Protein AF-X0V9U6-F1 (afdb_monomer_lite)

pLDDT: mean 96.22, std 2.09, range [87.25, 98.38]

Secondary structure (DSSP, 8-state):
----EEEEEEETTEEEEEEE--SS-------TTSSTT-

Structure (mmCIF, N/CA/C/O backbone):
data_AF-X0V9U6-F1
#
_entry.id   AF-X0V9U6-F1
#
loop_
_atom_site.group_PDB
_atom_site.id
_atom_site.type_symbol
_atom_site.label_atom_id
_atom_site.label_alt_id
_atom_site.label_comp_id
_atom_site.label_asym_id
_atom_site.label_entity_id
_atom_site.label_seq_id
_atom_site.pdbx_PDB_ins_code
_atom_site.Cartn_x
_atom_site.Cartn_y
_atom_site.Cartn_z
_atom_site.occupancy
_atom_site.B_iso_or_equiv
_atom_site.auth_seq_id
_atom_site.auth_comp_id
_atom_si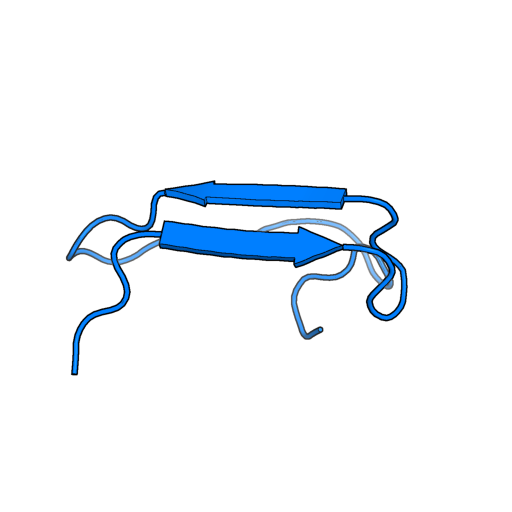te.auth_asym_id
_atom_site.auth_atom_id
_atom_site.pdbx_PDB_model_num
ATOM 1 N N . MET A 1 1 ? -4.836 -9.237 15.787 1.00 87.25 1 MET A N 1
ATOM 2 C CA . MET A 1 1 ? -4.420 -7.885 15.349 1.00 87.25 1 MET A CA 1
ATOM 3 C C . MET A 1 1 ? -5.260 -7.514 14.131 1.00 87.25 1 MET A C 1
ATOM 5 O O . MET A 1 1 ? -5.404 -8.376 13.277 1.00 87.25 1 MET A O 1
ATOM 9 N N . HIS A 1 2 ? -5.843 -6.311 14.072 1.00 93.94 2 HIS A N 1
ATOM 10 C CA . HIS A 1 2 ? -6.666 -5.819 12.953 1.00 93.94 2 HIS A CA 1
ATOM 11 C C . HIS A 1 2 ? -6.249 -4.382 12.627 1.00 93.94 2 HIS A C 1
ATOM 13 O O . HIS A 1 2 ? -6.226 -3.547 13.531 1.00 93.94 2 HIS A O 1
ATOM 19 N N . ILE A 1 3 ? -5.908 -4.111 11.367 1.00 96.00 3 ILE A N 1
ATOM 20 C CA . ILE A 1 3 ? -5.571 -2.767 10.889 1.00 96.00 3 ILE A CA 1
ATOM 21 C C . ILE A 1 3 ? -6.803 -2.240 10.166 1.00 96.00 3 ILE A C 1
ATOM 23 O O . ILE A 1 3 ? -7.202 -2.818 9.165 1.00 96.00 3 ILE A O 1
ATOM 27 N N . ALA A 1 4 ? -7.402 -1.175 10.691 1.00 97.56 4 ALA A N 1
ATOM 28 C CA . ALA A 1 4 ? -8.572 -0.544 10.079 1.00 97.56 4 ALA A CA 1
ATOM 29 C C . ALA A 1 4 ? -8.187 0.548 9.071 1.00 97.56 4 ALA A C 1
ATOM 31 O O . ALA A 1 4 ? -8.937 0.819 8.142 1.00 97.56 4 ALA A O 1
ATOM 32 N N . HIS A 1 5 ? -7.026 1.173 9.265 1.00 97.94 5 HIS A N 1
ATOM 33 C CA . HIS A 1 5 ? -6.586 2.323 8.492 1.00 97.94 5 HIS A CA 1
ATOM 34 C C . HIS A 1 5 ? -5.056 2.345 8.388 1.00 97.94 5 HIS A C 1
ATOM 36 O O . HIS A 1 5 ? -4.360 2.064 9.370 1.00 97.94 5 HIS A O 1
ATOM 42 N N . LEU A 1 6 ? -4.548 2.669 7.201 1.00 97.31 6 LEU A N 1
ATOM 43 C CA . LEU A 1 6 ? -3.132 2.791 6.876 1.00 97.31 6 LEU A CA 1
ATOM 44 C C . LEU A 1 6 ? -2.864 4.176 6.279 1.00 97.31 6 LEU A C 1
ATOM 46 O O . LEU A 1 6 ? -3.340 4.482 5.187 1.00 97.31 6 LEU A O 1
ATOM 50 N N . SER A 1 7 ? -2.035 4.958 6.972 1.00 98.31 7 SER A N 1
ATOM 51 C CA . SER A 1 7 ? -1.509 6.237 6.493 1.00 98.31 7 SER A CA 1
ATOM 52 C C . SER A 1 7 ? 0.006 6.137 6.338 1.00 98.31 7 SER A C 1
ATOM 54 O O . SER A 1 7 ? 0.710 5.737 7.270 1.00 98.31 7 SER A O 1
ATOM 56 N N . LEU A 1 8 ? 0.513 6.486 5.156 1.00 98.19 8 LEU A N 1
ATOM 57 C CA . LEU A 1 8 ? 1.944 6.578 4.863 1.00 98.19 8 LEU A CA 1
ATOM 58 C C . LEU A 1 8 ? 2.253 7.970 4.314 1.00 98.19 8 LEU A C 1
ATOM 60 O O . LEU A 1 8 ? 1.516 8.505 3.489 1.00 98.19 8 LEU A O 1
ATOM 64 N N . THR A 1 9 ? 3.369 8.556 4.738 1.00 98.38 9 THR A N 1
ATOM 65 C CA . THR A 1 9 ? 3.878 9.826 4.201 1.00 98.38 9 THR A CA 1
ATOM 66 C C . THR A 1 9 ? 5.381 9.700 3.979 1.00 98.38 9 THR A C 1
ATOM 68 O O . THR A 1 9 ? 6.092 9.258 4.880 1.00 98.38 9 THR A O 1
ATOM 71 N N . ASN A 1 10 ? 5.859 10.089 2.793 1.00 97.94 10 ASN A N 1
ATOM 72 C CA . ASN A 1 10 ? 7.269 10.014 2.382 1.00 97.94 10 ASN A CA 1
ATOM 73 C C . ASN A 1 10 ? 7.910 8.635 2.612 1.00 97.94 10 ASN A C 1
ATOM 75 O O . ASN A 1 10 ? 9.009 8.521 3.159 1.00 97.94 10 ASN A O 1
ATOM 79 N N . PHE A 1 11 ? 7.214 7.575 2.199 1.00 97.94 11 PHE A N 1
ATOM 80 C CA . PHE 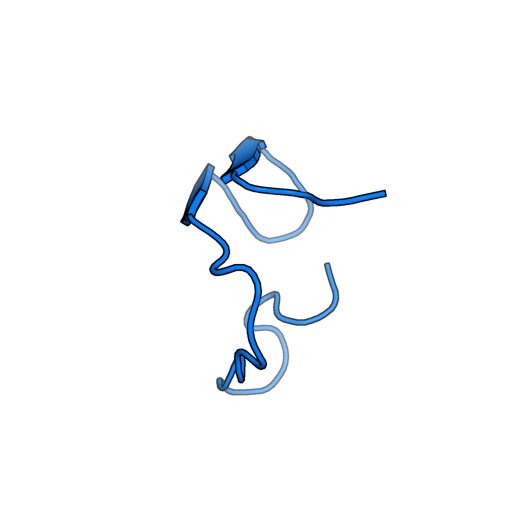A 1 11 ? 7.653 6.199 2.401 1.00 97.94 11 PHE A CA 1
ATOM 81 C C . PHE A 1 11 ? 7.822 5.465 1.071 1.00 97.94 11 PHE A C 1
ATOM 83 O O . PHE A 1 11 ? 6.858 5.222 0.343 1.00 97.94 11 PHE A O 1
ATOM 90 N N . ARG A 1 12 ? 9.071 5.078 0.772 1.00 96.31 12 ARG A N 1
ATOM 91 C CA . ARG A 1 12 ? 9.482 4.479 -0.508 1.00 96.31 12 ARG A CA 1
ATOM 92 C C . ARG A 1 12 ? 8.990 5.327 -1.687 1.00 96.31 12 ARG A C 1
ATOM 94 O O . ARG A 1 12 ? 9.450 6.450 -1.842 1.00 96.31 12 ARG A O 1
ATOM 101 N N . ASN A 1 13 ? 8.095 4.797 -2.518 1.00 94.75 13 ASN A N 1
ATOM 102 C CA . ASN A 1 13 ? 7.556 5.499 -3.682 1.00 94.75 13 ASN A CA 1
ATOM 103 C C . ASN A 1 13 ? 6.212 6.210 -3.400 1.00 94.75 13 ASN A C 1
ATOM 105 O O . ASN A 1 13 ? 5.601 6.704 -4.342 1.00 94.75 13 ASN A O 1
ATOM 109 N N . TYR A 1 14 ? 5.752 6.270 -2.143 1.00 96.62 14 TYR A N 1
ATOM 110 C CA . TYR A 1 14 ? 4.573 7.044 -1.747 1.00 96.62 14 TYR A CA 1
ATOM 111 C C . TYR A 1 14 ? 4.976 8.402 -1.165 1.00 96.62 14 TYR A C 1
ATOM 113 O O . TYR A 1 14 ? 5.571 8.468 -0.086 1.00 96.62 14 TYR A O 1
AT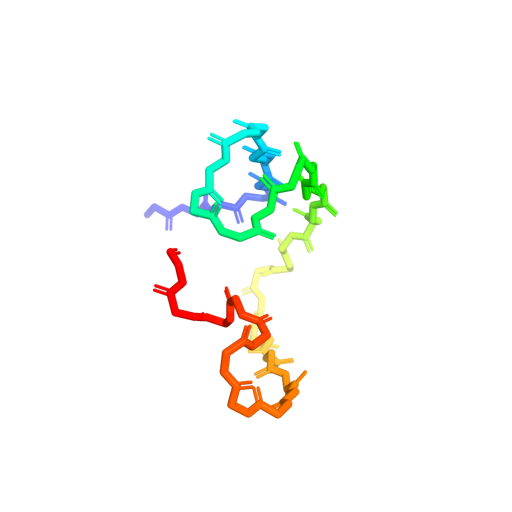OM 121 N N . GLU A 1 15 ? 4.572 9.489 -1.827 1.00 97.69 15 GLU A N 1
ATOM 122 C CA . GLU A 1 15 ? 4.548 10.821 -1.203 1.00 97.69 15 GLU A CA 1
ATOM 123 C C . GLU A 1 15 ? 3.480 10.863 -0.097 1.00 97.69 15 GLU A C 1
ATOM 125 O O . GLU A 1 15 ? 3.759 11.273 1.031 1.00 97.69 15 GLU A O 1
ATOM 130 N N . ARG A 1 16 ? 2.279 10.340 -0.388 1.00 97.88 16 ARG A N 1
ATOM 131 C CA . ARG A 1 16 ? 1.195 10.106 0.575 1.00 97.88 16 ARG A CA 1
ATOM 132 C C . ARG A 1 16 ? 0.319 8.923 0.146 1.00 97.88 16 ARG A C 1
ATOM 134 O O . ARG A 1 16 ? 0.011 8.790 -1.036 1.00 97.88 16 ARG A O 1
ATOM 141 N N . LEU A 1 17 ? -0.102 8.101 1.106 1.00 97.38 17 LEU A N 1
ATOM 142 C CA . LEU A 1 17 ? -1.127 7.065 0.950 1.00 97.38 17 LEU A CA 1
ATOM 143 C C . LEU A 1 17 ? -2.077 7.125 2.146 1.00 97.38 17 LEU A C 1
ATOM 145 O O . LEU A 1 17 ? -1.613 7.172 3.280 1.00 97.38 17 LEU A O 1
ATOM 149 N N . GLU A 1 18 ? -3.376 7.070 1.875 1.00 98.06 18 GLU A N 1
ATOM 150 C CA . GLU A 1 18 ? -4.440 6.952 2.872 1.00 98.06 18 GLU A CA 1
ATOM 151 C C . GLU A 1 18 ? -5.373 5.828 2.423 1.00 98.06 18 GLU A C 1
ATOM 153 O O . GLU A 1 18 ? -5.896 5.872 1.305 1.00 98.06 18 GLU A O 1
ATOM 158 N N . LEU A 1 19 ? -5.534 4.798 3.253 1.00 97.06 19 LEU A N 1
ATOM 159 C CA . LEU A 1 19 ? -6.296 3.606 2.893 1.00 97.06 19 LEU A CA 1
ATOM 160 C C . LEU A 1 19 ? -7.055 3.040 4.091 1.00 97.06 19 LEU A C 1
ATOM 162 O O . LEU A 1 19 ? -6.450 2.657 5.092 1.00 97.06 19 LEU A O 1
ATOM 166 N N . ASP A 1 20 ? -8.369 2.894 3.942 1.00 97.44 20 ASP A N 1
ATOM 167 C CA . ASP A 1 20 ? -9.192 2.121 4.870 1.00 97.44 20 ASP A CA 1
ATOM 168 C C . ASP A 1 20 ? -9.194 0.643 4.468 1.00 97.44 20 ASP A C 1
ATOM 170 O O . ASP A 1 20 ? -9.400 0.293 3.302 1.00 97.44 20 ASP A O 1
ATOM 174 N N . LEU A 1 21 ? -8.963 -0.232 5.445 1.00 96.50 21 LEU A N 1
ATOM 175 C CA . LEU A 1 21 ? -8.853 -1.673 5.248 1.00 96.50 21 LEU A CA 1
ATOM 176 C C . LEU A 1 21 ? -10.082 -2.369 5.851 1.00 96.50 21 LEU A C 1
ATOM 178 O O . LEU A 1 21 ? -10.304 -2.284 7.063 1.00 96.50 21 LEU A O 1
ATOM 182 N N . PRO A 1 22 ? -10.901 -3.064 5.037 1.00 95.75 22 PRO A N 1
ATOM 183 C CA . PRO A 1 22 ? -12.033 -3.811 5.559 1.00 95.75 22 PRO A CA 1
ATOM 184 C C . PRO A 1 22 ? -11.546 -5.030 6.362 1.00 95.75 22 PRO A C 1
ATOM 186 O O . PRO A 1 22 ? -10.469 -5.561 6.093 1.00 95.75 22 PRO A O 1
ATOM 189 N N . PRO A 1 23 ? -12.374 -5.585 7.265 1.00 95.88 23 PRO A N 1
ATOM 190 C CA . PRO A 1 23 ? -12.038 -6.804 8.009 1.00 95.88 23 PRO A CA 1
ATOM 191 C C . PRO A 1 23 ? -12.070 -8.082 7.142 1.00 95.88 23 PRO A C 1
ATOM 193 O O . PRO A 1 23 ? -12.010 -9.193 7.665 1.00 95.88 23 PRO A O 1
ATOM 196 N N . HIS A 1 24 ? -12.195 -7.935 5.822 1.00 94.88 24 HIS A N 1
ATOM 197 C CA . HIS A 1 24 ? -12.334 -9.010 4.844 1.00 94.88 24 HIS A CA 1
ATOM 198 C C . HIS A 1 24 ? -11.158 -9.003 3.864 1.00 94.88 24 HIS A C 1
ATOM 200 O O . HIS A 1 24 ? -10.301 -8.122 3.892 1.00 94.88 24 HIS A O 1
ATOM 206 N N . LEU A 1 25 ? -11.134 -9.984 2.961 1.00 94.88 25 LEU A N 1
ATOM 207 C CA . LEU A 1 25 ? -10.139 -10.046 1.897 1.00 94.88 25 LEU A CA 1
ATOM 208 C C . LEU A 1 25 ? -10.184 -8.781 1.025 1.00 94.88 25 LEU A C 1
ATOM 210 O O . LEU A 1 25 ? -11.238 -8.403 0.516 1.00 94.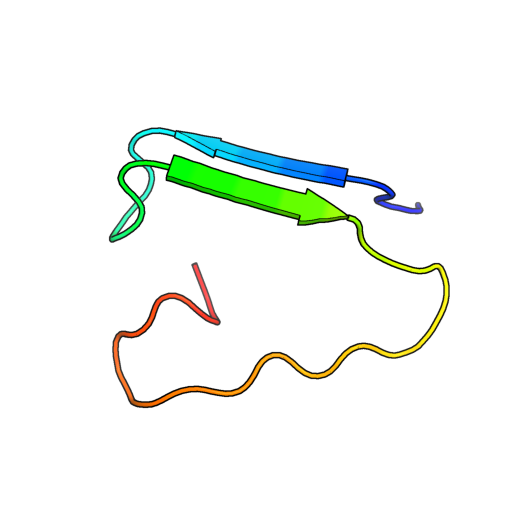88 25 LEU A O 1
ATOM 214 N N . MET A 1 26 ? -9.015 -8.188 0.801 1.00 95.25 26 MET A N 1
ATOM 215 C CA . MET A 1 26 ? -8.801 -7.088 -0.132 1.00 95.25 26 MET A CA 1
ATOM 216 C C . MET A 1 26 ? -7.693 -7.472 -1.111 1.00 95.25 26 MET A C 1
ATOM 218 O O . MET A 1 26 ? -6.682 -8.049 -0.713 1.00 95.25 26 MET A O 1
ATOM 222 N N . VAL A 1 27 ? -7.871 -7.138 -2.390 1.00 96.50 27 VAL A N 1
ATOM 223 C CA . VAL A 1 27 ? -6.851 -7.340 -3.425 1.00 96.50 27 VAL A CA 1
ATOM 224 C C . VAL A 1 27 ? -6.282 -5.985 -3.825 1.00 96.50 27 VAL A C 1
ATOM 226 O O . VAL A 1 27 ? -7.018 -5.110 -4.274 1.00 96.50 27 VAL A O 1
ATOM 229 N N . LEU A 1 28 ? -4.967 -5.825 -3.686 1.00 95.69 28 LEU A N 1
ATOM 230 C CA . LEU A 1 28 ? -4.228 -4.675 -4.203 1.00 95.69 28 LEU A CA 1
ATOM 231 C C . LEU A 1 28 ? -3.610 -5.050 -5.555 1.00 95.69 28 LEU A C 1
ATOM 233 O O . LEU A 1 28 ? -2.741 -5.920 -5.624 1.00 95.69 28 LEU A O 1
ATOM 237 N N . GLN A 1 29 ? -4.054 -4.398 -6.631 1.00 97.19 29 GLN A N 1
ATOM 238 C CA . GLN A 1 29 ? -3.602 -4.643 -8.004 1.00 97.19 29 GLN A CA 1
ATOM 239 C C . GLN A 1 29 ? -2.941 -3.392 -8.595 1.00 97.19 29 GLN A C 1
ATOM 241 O O . GLN A 1 29 ? -3.328 -2.270 -8.295 1.00 97.19 29 GLN A O 1
ATOM 246 N N . GLY A 1 30 ? -1.942 -3.604 -9.449 1.00 96.44 30 GLY A N 1
ATOM 247 C CA . GLY A 1 30 ? -1.217 -2.562 -10.174 1.00 96.44 30 GLY A CA 1
ATOM 248 C C . GLY A 1 30 ? 0.031 -3.139 -10.835 1.00 96.44 30 GLY A C 1
ATOM 249 O O . GLY A 1 30 ? 0.414 -4.278 -10.543 1.00 96.44 30 GLY A O 1
ATOM 250 N N . ASP A 1 31 ? 0.709 -2.355 -11.661 1.00 97.94 31 ASP A N 1
ATOM 251 C CA . ASP A 1 31 ? 1.921 -2.773 -12.373 1.00 97.94 31 ASP A CA 1
ATOM 252 C C . ASP A 1 31 ? 3.150 -2.860 -11.455 1.00 97.94 31 ASP A C 1
ATOM 254 O O . ASP A 1 31 ? 3.122 -2.516 -10.263 1.00 97.94 31 ASP A O 1
ATOM 258 N N . ASN A 1 32 ? 4.264 -3.349 -12.001 1.00 97.12 32 ASN A N 1
ATOM 259 C CA . ASN A 1 32 ? 5.546 -3.363 -11.301 1.00 97.12 32 ASN A CA 1
ATOM 260 C C . ASN A 1 32 ? 5.923 -1.956 -10.814 1.00 97.12 32 ASN A C 1
ATOM 262 O O . ASN A 1 32 ? 5.655 -0.960 -11.477 1.00 97.12 32 ASN A O 1
ATOM 266 N N . ALA A 1 33 ? 6.546 -1.891 -9.634 1.00 94.31 33 ALA A N 1
ATOM 267 C CA . ALA A 1 33 ? 6.969 -0.646 -8.985 1.00 94.31 33 ALA A CA 1
ATOM 268 C C . ALA A 1 33 ? 5.845 0.348 -8.608 1.00 94.31 33 ALA A C 1
ATOM 270 O O . ALA A 1 33 ? 6.145 1.486 -8.265 1.00 94.31 33 ALA A O 1
ATOM 271 N N . GLN A 1 34 ? 4.575 -0.076 -8.562 1.00 96.12 34 GLN A N 1
ATOM 272 C CA . GLN A 1 34 ? 3.449 0.749 -8.079 1.00 96.12 34 GLN A CA 1
ATOM 273 C C . GLN A 1 34 ? 3.147 0.592 -6.571 1.00 96.12 34 GLN A C 1
ATOM 275 O O . GLN A 1 34 ? 2.020 0.766 -6.133 1.00 96.12 34 GLN A O 1
ATOM 280 N N . GLY A 1 35 ? 4.139 0.219 -5.754 1.00 95.00 35 GLY A N 1
ATOM 281 C CA . GLY A 1 35 ? 4.046 0.340 -4.288 1.00 95.00 35 GLY A CA 1
ATOM 282 C C . GLY A 1 35 ? 3.243 -0.732 -3.532 1.00 95.00 35 GLY A C 1
ATOM 283 O O . GLY A 1 35 ? 3.085 -0.620 -2.321 1.00 95.00 35 GLY A O 1
ATOM 284 N N . LYS A 1 36 ? 2.775 -1.798 -4.1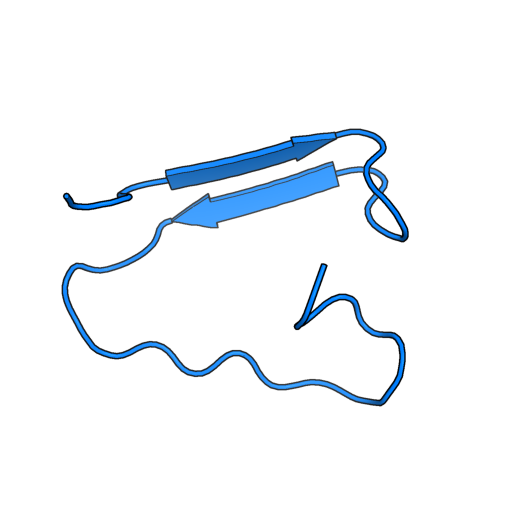94 1.00 97.12 36 LYS A N 1
ATOM 285 C CA . LYS A 1 36 ? 1.977 -2.873 -3.557 1.00 97.12 36 LYS A CA 1
ATOM 286 C C . LYS A 1 36 ? 2.674 -3.605 -2.397 1.00 97.12 36 LYS A C 1
ATOM 288 O O . LYS A 1 36 ? 1.997 -4.115 -1.517 1.00 97.12 36 LYS A O 1
ATOM 293 N N . THR A 1 37 ? 4.004 -3.709 -2.428 1.00 94.38 37 THR A N 1
ATOM 294 C CA . THR A 1 37 ? 4.814 -4.462 -1.440 1.00 94.38 37 THR A CA 1
ATOM 295 C C . THR A 1 37 ? 5.450 -3.563 -0.379 1.00 94.38 37 THR A C 1
ATOM 297 O O . THR A 1 37 ? 6.184 -4.058 0.470 1.00 94.38 37 THR A O 1
ATOM 300 N N . ASN A 1 38 ? 5.261 -2.248 -0.480 1.00 91.62 38 ASN A N 1
ATOM 301 C CA . ASN A 1 38 ? 6.025 -1.283 0.301 1.00 91.62 38 ASN A CA 1
ATOM 302 C C . ASN A 1 38 ? 5.896 -1.455 1.806 1.00 91.62 38 ASN A C 1
ATOM 304 O O . ASN A 1 38 ? 4.759 -1.644 2.284 1.00 91.62 38 ASN A O 1
#

Organism: NCBI:txid412755

Radius of gyration: 10.93 Å; chains: 1; bounding box: 22×21×28 Å

Foldseek 3Di:
DDDQWDWDDPDQPDNIDTDGDDPDDDDDDDDPPPPPVD

InterPro domains:
  IPR027417 P-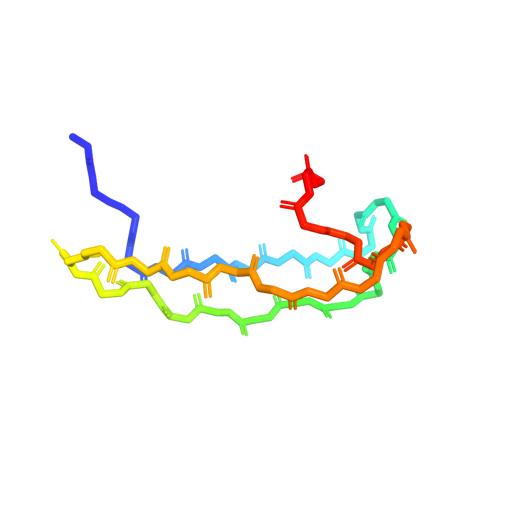loop containing nucleoside triphosphate hydrolase [G3DSA:3.40.50.300] (1-38)
  IPR027417 P-loop containing nucleoside triphosphate hydrolase [SSF52540] (1-38)

Sequence (38 aa):
MHIAHLSLTNFRNYERLELDLPPHLMVLQGDNAQGKTN